Protein AF-A0A6M0Q9E4-F1 (afdb_monomer_lite)

Sequence (155 aa):
MFQERYKSENVEDTRYFLTVLRYIHQNPLKAGIVQTIWDSKWTSIHEYLRHVSIVDIDRGLNMLSENRKVAIYWYKEYMEENNTDKCLEYEVKLSDSEVRGYLFSLGIESSSVLQQMERAQRDVILSKLKEINGVSLGQISRITGISKSVISRVK

Organism: NCBI:txid1808955

Secondary structure (DSSP, 8-state):
--TTS-------SHHHHHHHHHHHHHHHHHTTS-SSGGG-TTSGGGTTTS--SSS--HHHHHTT-SSHHHHHHHHHHHHHS-----SS-------HHHHHHHHHHTT--SHHHHHHS-HHHHHHHHHHHHHSTT--HHHHHHHH---HHHHTT--

InterPro domains:
  IPR036515 Transposase IS200-like superfamily [G3DSA:3.30.70.1290] (1-64)

Structure (mmCIF, N/CA/C/O backbone):
data_AF-A0A6M0Q9E4-F1
#
_entry.id   AF-A0A6M0Q9E4-F1
#
loop_
_atom_site.group_PDB
_atom_site.id
_atom_site.type_symbol
_atom_site.label_atom_id
_atom_site.label_alt_id
_atom_site.label_comp_id
_atom_site.label_asym_id
_atom_site.label_entity_id
_atom_site.label_seq_id
_atom_site.pdbx_PDB_ins_code
_atom_site.Cartn_x
_atom_site.Cartn_y
_atom_site.Cartn_z
_atom_site.occupancy
_atom_site.B_iso_or_equiv
_atom_site.auth_seq_id
_atom_site.auth_comp_id
_atom_site.auth_asym_id
_atom_site.auth_atom_id
_atom_site.pdbx_PDB_model_num
ATOM 1 N N . MET A 1 1 ? -23.780 5.945 -5.486 1.00 57.09 1 MET A N 1
ATOM 2 C CA . MET A 1 1 ? -23.249 4.625 -5.908 1.00 57.09 1 MET A CA 1
ATOM 3 C C . MET A 1 1 ? -21.714 4.567 -6.019 1.00 57.09 1 MET A C 1
ATOM 5 O O . MET A 1 1 ? -21.191 3.463 -6.071 1.00 57.09 1 MET A O 1
ATOM 9 N N . PHE A 1 2 ? -20.981 5.694 -6.031 1.00 51.09 2 PHE A N 1
ATOM 10 C CA . PHE A 1 2 ? -19.512 5.732 -6.222 1.00 51.09 2 PHE A CA 1
ATOM 11 C C . PHE A 1 2 ? -18.709 6.283 -5.029 1.00 51.09 2 PHE A C 1
ATOM 13 O O . PHE A 1 2 ? -17.500 6.459 -5.137 1.00 51.09 2 PHE A O 1
ATOM 20 N N . GLN A 1 3 ? -19.357 6.572 -3.899 1.00 40.31 3 GLN A N 1
ATOM 21 C CA . GLN A 1 3 ? -18.644 7.044 -2.710 1.00 40.31 3 GLN A CA 1
ATOM 22 C C . GLN A 1 3 ? -17.738 5.922 -2.164 1.00 40.31 3 GLN A C 1
ATOM 24 O O . GLN A 1 3 ? -18.143 4.763 -2.165 1.00 40.31 3 GLN A O 1
ATOM 29 N N . GLU A 1 4 ? -16.514 6.283 -1.759 1.00 60.69 4 GLU A N 1
ATOM 30 C CA . GLU A 1 4 ? -15.451 5.412 -1.210 1.00 60.69 4 GLU A CA 1
ATOM 31 C C . GLU A 1 4 ? -14.750 4.418 -2.173 1.00 60.69 4 GLU A C 1
ATOM 33 O O . GLU A 1 4 ? -13.960 3.599 -1.712 1.00 60.69 4 GLU A O 1
ATOM 38 N N . ARG A 1 5 ? -14.947 4.485 -3.504 1.00 66.75 5 ARG A N 1
ATOM 39 C CA . ARG A 1 5 ? -14.224 3.588 -4.449 1.00 66.75 5 ARG A CA 1
ATOM 40 C C . ARG A 1 5 ? -12.801 4.021 -4.801 1.00 66.75 5 ARG A C 1
ATOM 42 O O . ARG A 1 5 ? -12.024 3.206 -5.288 1.00 66.75 5 ARG A O 1
ATOM 49 N N . TYR A 1 6 ? -12.489 5.299 -4.623 1.00 74.38 6 TYR A N 1
ATOM 50 C CA . TYR A 1 6 ? -11.212 5.876 -5.024 1.00 74.38 6 TYR A CA 1
ATOM 51 C C . TYR A 1 6 ? -10.507 6.435 -3.798 1.00 74.38 6 TYR A C 1
ATOM 53 O O . TYR A 1 6 ? -11.119 7.133 -2.987 1.00 74.38 6 TYR A O 1
ATOM 61 N N . LYS A 1 7 ? -9.218 6.130 -3.688 1.00 78.25 7 LYS A N 1
ATOM 62 C CA . LYS A 1 7 ? -8.292 6.770 -2.759 1.00 78.25 7 LYS A CA 1
ATOM 63 C C . LYS A 1 7 ? -7.232 7.501 -3.567 1.00 78.25 7 LYS A C 1
ATOM 65 O O . LYS A 1 7 ? -6.879 7.067 -4.662 1.00 78.25 7 LYS A O 1
ATOM 70 N N . SER A 1 8 ? -6.742 8.599 -3.016 1.00 84.25 8 SER A N 1
ATOM 71 C CA . SER A 1 8 ? -5.645 9.373 -3.580 1.00 84.25 8 SER A CA 1
ATOM 72 C C . SER A 1 8 ? -4.628 9.645 -2.489 1.00 84.25 8 SER A C 1
ATOM 74 O O . SER A 1 8 ? -4.995 10.057 -1.390 1.00 84.25 8 SER A O 1
ATOM 76 N N . GLU A 1 9 ? -3.366 9.445 -2.823 1.00 86.12 9 GLU A N 1
ATOM 77 C CA . GLU A 1 9 ? -2.216 9.773 -1.995 1.00 86.12 9 GLU A CA 1
ATOM 78 C C . GLU A 1 9 ? -1.202 10.461 -2.913 1.00 86.12 9 GLU A C 1
ATOM 80 O O . GLU A 1 9 ? -1.043 10.057 -4.069 1.00 86.12 9 GLU A O 1
ATOM 85 N N . ASN A 1 10 ? -0.592 11.552 -2.451 1.00 90.31 10 ASN A N 1
ATOM 86 C CA . ASN A 1 10 ? 0.358 12.304 -3.267 1.00 90.31 10 ASN A CA 1
ATOM 87 C C . ASN A 1 10 ? 1.682 11.548 -3.372 1.00 90.31 10 ASN A C 1
ATOM 89 O O . ASN A 1 10 ? 2.162 10.984 -2.393 1.00 90.31 10 ASN A O 1
ATOM 93 N N . VAL A 1 11 ? 2.309 11.607 -4.549 1.00 92.19 11 VAL A N 1
ATOM 94 C CA . VAL A 1 11 ? 3.666 11.092 -4.751 1.00 92.19 11 VAL A CA 1
ATOM 95 C C . VAL A 1 11 ? 4.648 12.253 -4.718 1.00 92.19 11 VAL A C 1
ATOM 97 O O . VAL A 1 11 ? 4.833 12.938 -5.723 1.00 92.19 11 VAL A O 1
ATOM 100 N N . GLU A 1 12 ? 5.244 12.493 -3.552 1.00 90.69 12 GLU A N 1
ATOM 101 C CA . GLU A 1 12 ? 6.048 13.700 -3.302 1.00 90.69 12 GLU A CA 1
ATOM 102 C C . GLU A 1 12 ? 7.561 13.467 -3.409 1.00 90.69 12 GLU A C 1
ATOM 104 O O . GLU A 1 12 ? 8.316 14.423 -3.582 1.00 90.69 12 GLU A O 1
ATOM 109 N N . ASP A 1 13 ? 8.017 12.211 -3.376 1.00 92.12 13 ASP A N 1
ATOM 110 C CA . ASP A 1 13 ? 9.439 11.883 -3.452 1.00 92.12 13 ASP A CA 1
ATOM 111 C C . ASP A 1 13 ? 9.750 10.632 -4.290 1.00 92.12 13 ASP A C 1
ATOM 113 O O . ASP A 1 13 ? 8.890 9.809 -4.615 1.00 92.12 13 ASP A O 1
ATOM 117 N N . THR A 1 14 ? 11.026 10.509 -4.660 1.00 90.25 14 THR A N 1
ATOM 118 C CA . THR A 1 14 ? 11.559 9.432 -5.503 1.00 90.25 14 THR A CA 1
ATOM 119 C C . THR A 1 14 ? 11.427 8.049 -4.868 1.00 90.25 14 THR A C 1
ATOM 121 O O . THR A 1 14 ? 11.133 7.079 -5.564 1.00 90.25 14 THR A O 1
ATOM 124 N N . ARG A 1 15 ? 11.645 7.931 -3.553 1.00 91.56 15 ARG A N 1
ATOM 125 C CA . ARG A 1 15 ? 11.545 6.646 -2.852 1.00 91.56 15 ARG A CA 1
ATOM 126 C C . ARG A 1 15 ? 10.094 6.184 -2.850 1.00 91.56 15 ARG A C 1
ATOM 128 O O . ARG A 1 15 ? 9.824 5.039 -3.200 1.00 91.56 15 ARG A O 1
ATOM 135 N N . TYR A 1 16 ? 9.175 7.083 -2.522 1.00 93.69 16 TYR A N 1
ATOM 136 C CA . TYR A 1 16 ? 7.755 6.781 -2.508 1.00 93.69 16 TYR A CA 1
ATOM 137 C C . TYR A 1 16 ? 7.211 6.488 -3.915 1.00 93.69 16 TYR A C 1
ATOM 139 O O . TYR A 1 16 ? 6.390 5.589 -4.075 1.00 93.69 16 TYR A O 1
ATOM 147 N N . PHE A 1 17 ? 7.730 7.135 -4.965 1.00 94.88 17 PHE A N 1
ATOM 148 C CA . PHE A 1 17 ? 7.414 6.757 -6.348 1.00 94.88 17 PHE A CA 1
ATOM 149 C C . PHE A 1 17 ? 7.719 5.276 -6.628 1.00 94.88 17 PHE A C 1
ATOM 151 O O . PHE A 1 17 ? 6.875 4.572 -7.186 1.00 94.88 17 PHE A O 1
ATOM 158 N N . LEU A 1 18 ? 8.898 4.788 -6.222 1.00 95.31 18 LEU A N 1
ATOM 159 C CA . LEU A 1 18 ? 9.264 3.376 -6.384 1.00 95.31 18 LEU A CA 1
ATOM 160 C C . LEU A 1 18 ? 8.355 2.460 -5.554 1.00 95.31 18 LEU A C 1
ATOM 162 O O . LEU A 1 18 ? 7.916 1.428 -6.060 1.00 95.31 18 LEU A O 1
ATOM 166 N N . THR A 1 19 ? 7.990 2.871 -4.338 1.00 95.06 19 THR A N 1
ATOM 167 C CA . THR A 1 19 ? 7.017 2.160 -3.498 1.00 95.06 19 THR A CA 1
ATOM 168 C C . THR A 1 19 ? 5.659 2.016 -4.186 1.00 95.06 19 THR A C 1
ATOM 170 O O . THR A 1 19 ? 5.119 0.912 -4.250 1.00 95.06 19 THR A O 1
ATOM 173 N N . VAL A 1 20 ? 5.117 3.095 -4.758 1.00 95.06 20 VAL A N 1
ATOM 174 C CA . VAL A 1 20 ? 3.840 3.066 -5.490 1.00 95.06 20 VAL A CA 1
ATOM 175 C C . VAL A 1 20 ? 3.940 2.180 -6.731 1.00 95.06 20 VAL A C 1
ATOM 177 O O . VAL A 1 20 ? 3.038 1.384 -6.998 1.00 95.06 20 VAL A O 1
ATOM 180 N N . LEU A 1 21 ? 5.047 2.268 -7.474 1.00 95.75 21 LEU A N 1
ATOM 181 C CA . LEU A 1 21 ? 5.280 1.425 -8.645 1.00 95.75 21 LEU A CA 1
ATOM 182 C C . LEU A 1 21 ? 5.286 -0.065 -8.265 1.00 95.75 21 LEU A C 1
ATOM 184 O O . LEU A 1 21 ? 4.581 -0.864 -8.887 1.00 95.75 21 LEU A O 1
ATOM 188 N N . ARG A 1 22 ? 6.011 -0.424 -7.198 1.00 96.25 22 ARG A N 1
ATOM 189 C CA . ARG A 1 22 ? 6.046 -1.789 -6.660 1.00 96.25 22 ARG A CA 1
ATOM 190 C C . ARG A 1 22 ? 4.691 -2.238 -6.143 1.00 96.25 22 ARG A C 1
ATOM 192 O O . ARG A 1 22 ? 4.287 -3.361 -6.431 1.00 96.25 22 ARG A O 1
ATOM 199 N N . TYR A 1 23 ? 3.957 -1.372 -5.450 1.00 94.69 23 TYR A N 1
ATOM 200 C CA . TYR A 1 23 ? 2.594 -1.656 -5.010 1.00 94.69 23 TYR A CA 1
ATOM 201 C C . TYR A 1 23 ? 1.691 -2.029 -6.191 1.00 94.69 23 TYR A C 1
ATOM 203 O O . TYR A 1 23 ? 1.038 -3.069 -6.146 1.00 94.69 23 TYR A O 1
ATOM 211 N N . ILE A 1 24 ? 1.702 -1.242 -7.273 1.00 94.44 24 ILE A N 1
ATOM 212 C CA . ILE A 1 24 ? 0.891 -1.511 -8.471 1.00 94.44 24 ILE A CA 1
ATOM 213 C C . ILE A 1 24 ? 1.255 -2.869 -9.082 1.00 94.44 24 ILE A C 1
ATOM 215 O O . ILE A 1 24 ? 0.366 -3.657 -9.408 1.00 94.44 24 ILE A O 1
ATOM 219 N N . HIS A 1 25 ? 2.550 -3.158 -9.231 1.00 96.19 25 HIS A N 1
ATOM 220 C CA . HIS A 1 25 ? 3.027 -4.398 -9.849 1.00 96.19 25 HIS A CA 1
ATOM 221 C C . HIS A 1 25 ? 2.820 -5.636 -8.963 1.00 96.19 25 HIS A C 1
ATOM 223 O O . HIS A 1 25 ? 2.500 -6.700 -9.489 1.00 96.19 25 HIS A O 1
ATOM 229 N N . GLN A 1 26 ? 2.918 -5.504 -7.637 1.00 95.94 26 GLN A N 1
ATOM 230 C CA . GLN A 1 26 ? 2.684 -6.592 -6.681 1.00 95.94 26 GLN A CA 1
ATOM 231 C C . GLN A 1 26 ? 1.206 -6.785 -6.308 1.00 95.94 26 GLN A C 1
ATOM 233 O O . GLN A 1 26 ? 0.870 -7.814 -5.723 1.00 95.94 26 GLN A O 1
ATOM 238 N N . ASN A 1 27 ? 0.308 -5.845 -6.625 1.00 93.88 27 ASN A N 1
ATOM 239 C CA . ASN A 1 27 ? -1.099 -5.915 -6.213 1.00 93.88 27 ASN A CA 1
ATOM 240 C C . ASN A 1 27 ? -1.803 -7.224 -6.643 1.00 93.88 27 ASN A C 1
ATOM 242 O O . ASN A 1 27 ? -2.424 -7.857 -5.790 1.00 93.88 27 ASN A O 1
ATOM 246 N N . PRO A 1 28 ? -1.665 -7.717 -7.895 1.00 94.81 28 PRO A N 1
ATOM 247 C CA . PRO A 1 28 ? -2.259 -8.998 -8.286 1.00 94.81 28 PRO A CA 1
ATOM 248 C C . PRO A 1 28 ? -1.746 -10.186 -7.459 1.00 94.81 28 PRO A C 1
ATOM 250 O O . PRO A 1 28 ? -2.522 -11.088 -7.142 1.00 94.81 28 PRO A O 1
ATOM 253 N N . LEU A 1 29 ? -0.458 -10.180 -7.094 1.00 94.12 29 LEU A N 1
ATOM 254 C CA . LEU A 1 29 ? 0.152 -11.218 -6.260 1.00 94.12 29 LEU A CA 1
ATOM 255 C C . LEU A 1 29 ? -0.378 -11.140 -4.823 1.00 94.12 29 LEU A C 1
ATOM 257 O O . LEU A 1 29 ? -0.839 -12.142 -4.285 1.00 94.12 29 LEU A O 1
ATOM 261 N N . LYS A 1 30 ? -0.386 -9.942 -4.221 1.00 90.75 30 LYS A N 1
ATOM 262 C CA . LYS A 1 30 ? -0.913 -9.711 -2.864 1.00 90.75 30 LYS A CA 1
ATOM 263 C C . LYS A 1 30 ? -2.408 -10.050 -2.756 1.00 90.75 30 LYS A C 1
ATOM 265 O O . LYS A 1 30 ? -2.856 -10.487 -1.702 1.00 90.75 30 LYS A O 1
ATOM 270 N N . ALA A 1 31 ? -3.162 -9.902 -3.846 1.00 89.88 31 ALA A N 1
ATOM 271 C CA . ALA A 1 31 ? -4.566 -10.300 -3.944 1.00 89.88 31 ALA A CA 1
ATOM 272 C C . ALA A 1 31 ? -4.783 -11.808 -4.202 1.00 89.88 31 ALA A C 1
ATOM 274 O O . ALA A 1 31 ? -5.929 -12.248 -4.271 1.00 89.88 31 ALA A O 1
ATOM 275 N N . GLY A 1 32 ? -3.719 -12.601 -4.381 1.00 92.69 32 GLY A N 1
ATOM 276 C CA . GLY A 1 32 ? -3.804 -14.040 -4.657 1.00 92.69 32 GLY A CA 1
ATOM 277 C C . GLY A 1 32 ? -4.310 -14.395 -6.061 1.00 92.69 32 GLY A C 1
ATOM 278 O O . GLY A 1 32 ? -4.715 -15.530 -6.297 1.00 92.69 32 GLY A O 1
ATOM 279 N N . ILE A 1 33 ? -4.307 -13.440 -6.997 1.00 94.75 33 ILE A N 1
ATOM 280 C CA . ILE A 1 33 ? -4.771 -13.639 -8.383 1.00 94.75 33 ILE A CA 1
ATOM 281 C C . ILE A 1 33 ? -3.709 -14.376 -9.212 1.00 94.75 33 ILE A C 1
ATOM 283 O O . ILE A 1 33 ? -4.033 -15.099 -10.154 1.00 94.75 33 ILE A O 1
ATOM 287 N N . VAL A 1 34 ? -2.436 -14.187 -8.865 1.00 96.31 34 VAL A N 1
ATOM 288 C CA . VAL A 1 34 ? -1.276 -14.773 -9.544 1.00 96.31 34 VAL A CA 1
ATOM 289 C C . VAL A 1 34 ? -0.323 -15.415 -8.540 1.00 96.31 34 VAL A C 1
ATOM 291 O O . VAL A 1 34 ? -0.330 -15.050 -7.368 1.00 96.31 34 VAL A O 1
ATOM 294 N N . GLN A 1 35 ? 0.498 -16.364 -8.999 1.00 95.44 35 GLN A N 1
ATOM 295 C CA . GLN A 1 35 ? 1.507 -17.034 -8.165 1.00 95.44 35 GLN A CA 1
ATOM 296 C C . GLN A 1 35 ? 2.819 -16.247 -8.107 1.00 95.44 35 GLN A C 1
ATOM 298 O O . GLN A 1 35 ? 3.505 -16.255 -7.088 1.00 95.44 35 GLN A O 1
ATOM 303 N N . THR A 1 36 ? 3.158 -15.534 -9.183 1.00 95.50 36 THR A N 1
ATOM 304 C CA . THR A 1 36 ? 4.303 -14.623 -9.238 1.00 95.50 36 THR A CA 1
ATOM 305 C C . THR A 1 36 ? 3.887 -13.270 -9.811 1.00 95.50 36 THR A C 1
ATOM 307 O O . THR A 1 36 ? 2.920 -13.170 -10.568 1.00 95.50 36 THR A O 1
ATOM 310 N N . ILE A 1 37 ? 4.637 -12.209 -9.495 1.00 95.38 37 ILE A N 1
ATOM 311 C CA . ILE A 1 37 ? 4.382 -10.865 -10.047 1.00 95.38 37 ILE A CA 1
ATOM 312 C C . ILE A 1 37 ? 4.441 -10.840 -11.584 1.00 95.38 37 ILE A C 1
ATOM 314 O O . ILE A 1 37 ? 3.774 -10.029 -12.224 1.00 95.38 37 ILE A O 1
ATOM 318 N N . TRP A 1 38 ? 5.209 -11.759 -12.175 1.00 96.12 38 TRP A N 1
ATOM 319 C CA . TRP A 1 38 ? 5.435 -11.869 -13.614 1.00 96.12 38 TRP A CA 1
ATOM 320 C C . TRP A 1 38 ? 4.329 -12.620 -14.355 1.00 96.12 38 TRP A C 1
ATOM 322 O O . TRP A 1 38 ? 4.326 -12.624 -15.581 1.00 96.12 38 TRP A O 1
ATOM 332 N N . ASP A 1 39 ? 3.387 -13.249 -13.653 1.00 96.81 39 ASP A N 1
ATOM 333 C CA . ASP A 1 39 ? 2.238 -13.890 -14.304 1.00 96.81 39 ASP A CA 1
ATOM 334 C C . ASP A 1 39 ? 1.117 -12.877 -14.604 1.00 96.81 39 ASP A C 1
ATOM 336 O O . ASP A 1 39 ? 0.150 -13.180 -15.312 1.00 96.81 39 ASP A O 1
ATOM 340 N N . SER A 1 40 ? 1.229 -11.657 -14.066 1.00 94.56 40 SER A N 1
ATOM 341 C CA . SER A 1 40 ? 0.245 -10.599 -14.264 1.00 94.56 40 SER A CA 1
ATOM 342 C C . SER A 1 40 ? 0.309 -10.024 -15.680 1.00 94.56 40 SER A C 1
ATOM 344 O O . SER A 1 40 ? 1.214 -9.278 -16.038 1.00 94.56 40 SER A O 1
ATOM 346 N N . LYS A 1 41 ? -0.742 -10.284 -16.464 1.00 92.56 41 LYS A N 1
ATOM 347 C CA . LYS A 1 41 ? -0.953 -9.676 -17.793 1.00 92.56 41 LYS A CA 1
ATOM 348 C C . LYS A 1 41 ? -1.581 -8.282 -17.738 1.00 92.56 41 LYS A C 1
ATOM 350 O O . LYS A 1 41 ? -1.692 -7.621 -18.764 1.00 92.56 41 LYS A O 1
ATOM 355 N N . TRP A 1 42 ? -2.034 -7.864 -16.557 1.00 93.62 42 TRP A N 1
ATOM 356 C CA . TRP A 1 42 ? -2.822 -6.645 -16.349 1.00 93.62 42 TRP A CA 1
ATOM 357 C C . TRP A 1 42 ? -2.010 -5.520 -15.700 1.00 93.62 42 TRP A C 1
ATOM 359 O O . TRP A 1 42 ? -2.573 -4.557 -15.187 1.00 93.62 42 TRP A O 1
ATOM 369 N N . THR A 1 43 ? -0.684 -5.645 -15.705 1.00 94.50 43 THR A N 1
ATOM 370 C CA . THR A 1 43 ? 0.251 -4.636 -15.208 1.00 94.50 43 THR A CA 1
ATOM 371 C C . THR A 1 43 ? 1.306 -4.343 -16.270 1.00 94.50 43 THR A C 1
ATOM 373 O O . THR A 1 43 ? 1.622 -5.183 -17.111 1.00 94.50 43 THR A O 1
ATOM 376 N N . SER A 1 44 ? 1.904 -3.154 -16.207 1.00 95.44 44 SER A N 1
ATOM 377 C CA . SER A 1 44 ? 2.994 -2.746 -17.103 1.00 95.44 44 SER A CA 1
ATOM 378 C C . SER A 1 44 ? 4.353 -3.365 -16.750 1.00 95.44 44 SER A C 1
ATOM 380 O O . SER A 1 44 ? 5.369 -2.983 -17.323 1.00 95.44 44 SER A O 1
ATOM 382 N N . ILE A 1 45 ? 4.404 -4.321 -15.815 1.00 95.94 45 ILE A N 1
ATOM 383 C CA . ILE A 1 45 ? 5.645 -4.873 -15.246 1.00 95.94 45 ILE A CA 1
ATOM 384 C C . ILE A 1 45 ? 6.599 -5.423 -16.324 1.00 95.94 45 ILE A C 1
ATOM 386 O O . ILE A 1 45 ? 7.818 -5.298 -16.231 1.00 95.94 45 ILE A O 1
ATOM 390 N N . HIS A 1 46 ? 6.051 -5.980 -17.408 1.00 95.38 46 HIS A N 1
ATOM 391 C CA . HIS A 1 46 ? 6.842 -6.518 -18.514 1.00 95.38 46 HIS A CA 1
ATOM 392 C C . HIS A 1 46 ? 7.417 -5.451 -19.448 1.00 95.38 46 HIS A C 1
ATOM 394 O O . HIS A 1 46 ? 8.415 -5.727 -20.116 1.00 95.38 46 HIS A O 1
ATOM 400 N N . GLU A 1 47 ? 6.833 -4.252 -19.500 1.00 95.69 47 GLU A N 1
ATOM 401 C CA . GLU A 1 47 ? 7.339 -3.160 -20.341 1.00 95.69 47 GLU A CA 1
ATOM 402 C C . GLU A 1 47 ? 8.700 -2.663 -19.838 1.00 95.69 47 GLU A C 1
ATOM 404 O O . GLU A 1 47 ? 9.555 -2.311 -20.643 1.00 95.69 47 GLU A O 1
ATOM 409 N N . TYR A 1 48 ? 8.955 -2.749 -18.527 1.00 95.69 48 TYR A N 1
ATOM 410 C CA . TYR A 1 48 ? 10.248 -2.419 -17.912 1.00 95.69 48 TYR A CA 1
ATOM 411 C C . TYR A 1 48 ? 11.371 -3.405 -18.270 1.00 95.69 48 TYR A C 1
ATOM 413 O O . TYR A 1 48 ? 12.546 -3.070 -18.134 1.00 95.69 48 TYR A O 1
ATOM 421 N N . LEU A 1 49 ? 11.024 -4.617 -18.718 1.00 91.75 49 LEU A N 1
ATOM 422 C CA . LEU A 1 49 ? 11.987 -5.666 -19.071 1.00 91.75 49 LEU A CA 1
ATOM 423 C C . LEU A 1 49 ? 12.133 -5.887 -20.578 1.00 91.75 49 LEU A C 1
ATOM 425 O O . LEU A 1 49 ? 13.138 -6.443 -21.020 1.00 91.75 49 LEU A O 1
ATOM 429 N N . ARG A 1 50 ? 11.098 -5.559 -21.356 1.00 88.38 50 ARG A N 1
ATOM 430 C CA . ARG A 1 50 ? 10.981 -5.949 -22.765 1.00 88.38 50 ARG A CA 1
ATOM 431 C C . ARG A 1 50 ? 10.770 -4.725 -23.651 1.00 88.38 50 ARG A C 1
ATOM 433 O O . ARG A 1 50 ? 11.695 -3.956 -23.875 1.00 88.38 50 ARG A O 1
ATOM 440 N N . HIS A 1 51 ? 9.567 -4.594 -24.198 1.00 89.19 51 HIS A N 1
ATOM 441 C CA . HIS A 1 51 ? 9.196 -3.583 -25.170 1.00 89.19 51 HIS A CA 1
ATOM 442 C C . HIS A 1 51 ? 8.218 -2.601 -24.532 1.00 89.19 51 HIS A C 1
ATOM 444 O O . HIS A 1 51 ? 7.215 -3.016 -23.953 1.00 89.19 51 HIS A O 1
ATOM 450 N N . VAL A 1 52 ? 8.504 -1.314 -24.694 1.00 90.75 52 VAL A N 1
ATOM 451 C CA . VAL A 1 52 ? 7.675 -0.210 -24.209 1.00 90.75 52 VAL A CA 1
ATOM 452 C C . VAL A 1 52 ? 6.584 0.094 -25.222 1.00 90.75 52 VAL A C 1
ATOM 454 O O . VAL A 1 52 ? 6.854 0.236 -26.410 1.00 90.75 52 VAL A O 1
ATOM 457 N N . SER A 1 53 ? 5.349 0.197 -24.758 1.00 90.19 53 SER A N 1
ATOM 458 C CA . SER A 1 53 ? 4.170 0.431 -25.587 1.00 90.19 53 SER A CA 1
ATOM 459 C C . SER A 1 53 ? 3.289 1.560 -25.063 1.00 90.19 53 SER A C 1
ATOM 461 O O . SER A 1 53 ? 2.873 2.403 -25.851 1.00 90.19 53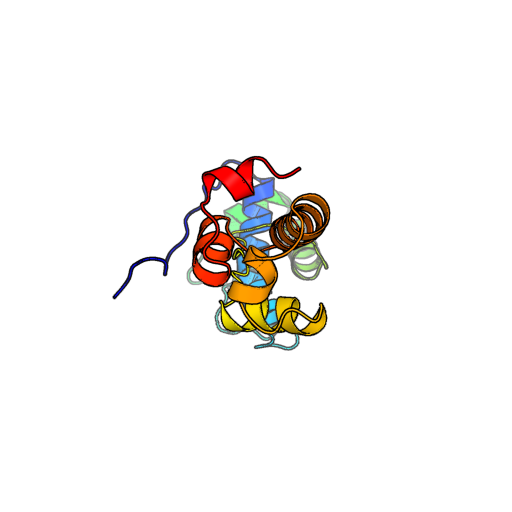 SER A O 1
ATOM 463 N N . ILE A 1 54 ? 3.009 1.587 -23.757 1.00 90.69 54 ILE A N 1
ATOM 464 C CA . ILE A 1 54 ? 2.008 2.486 -23.167 1.00 90.69 54 ILE A CA 1
ATOM 465 C C . ILE A 1 54 ? 2.631 3.376 -22.092 1.00 90.69 54 ILE A C 1
ATOM 467 O O . ILE A 1 54 ? 2.274 4.549 -21.991 1.00 90.69 54 ILE A O 1
ATOM 471 N N . VAL A 1 55 ? 3.538 2.837 -21.274 1.00 92.00 55 VAL A N 1
ATOM 472 C CA . VAL A 1 55 ? 4.056 3.544 -20.093 1.00 92.00 55 VAL A CA 1
ATOM 473 C C . VAL A 1 55 ? 5.423 4.181 -20.333 1.00 92.00 55 VAL A C 1
ATOM 475 O O . VAL A 1 55 ? 6.244 3.661 -21.080 1.00 92.00 55 VAL A O 1
ATOM 478 N N . ASP A 1 56 ? 5.703 5.278 -19.631 1.00 92.00 56 ASP A N 1
ATOM 479 C CA . ASP A 1 56 ? 7.061 5.816 -19.518 1.00 92.00 56 ASP A CA 1
ATOM 480 C C . ASP A 1 56 ? 7.844 5.020 -18.459 1.00 92.00 56 ASP A C 1
ATOM 482 O O . ASP A 1 56 ? 7.669 5.205 -17.250 1.00 92.00 56 ASP A O 1
ATOM 486 N N . ILE A 1 57 ? 8.702 4.107 -18.924 1.00 95.50 57 ILE A N 1
ATOM 487 C CA . ILE A 1 57 ? 9.569 3.302 -18.053 1.00 95.50 57 ILE A CA 1
ATOM 488 C C . ILE A 1 57 ? 10.820 4.061 -17.597 1.00 95.50 57 ILE A C 1
ATOM 490 O O . ILE A 1 57 ? 11.446 3.667 -16.609 1.00 95.50 57 ILE A O 1
ATOM 494 N N . ASP A 1 58 ? 11.206 5.127 -18.301 1.00 94.69 58 ASP A N 1
ATOM 495 C CA . ASP A 1 58 ? 12.493 5.791 -18.110 1.00 94.69 58 ASP A CA 1
ATOM 496 C C . ASP A 1 58 ? 12.527 6.515 -16.779 1.00 94.69 58 ASP A C 1
ATOM 498 O O . ASP A 1 58 ? 13.517 6.413 -16.057 1.00 94.69 58 ASP A O 1
ATOM 502 N N . ARG A 1 59 ? 11.417 7.150 -16.387 1.00 91.62 59 ARG A N 1
ATOM 503 C CA . ARG A 1 59 ? 11.311 7.777 -15.066 1.00 91.62 59 ARG A CA 1
ATOM 504 C C . ARG A 1 59 ? 11.623 6.792 -13.939 1.00 91.62 59 ARG A C 1
ATOM 506 O O . ARG A 1 59 ? 12.394 7.132 -13.053 1.00 91.62 59 ARG A O 1
ATOM 513 N N . GLY A 1 60 ? 11.052 5.588 -13.975 1.00 93.75 60 GLY A N 1
ATOM 514 C CA . GLY A 1 60 ? 11.275 4.582 -12.932 1.00 93.75 60 GLY A CA 1
ATOM 515 C C . GLY A 1 60 ? 12.671 3.961 -12.984 1.00 93.75 60 GLY A C 1
ATOM 516 O O . GLY A 1 60 ? 13.318 3.810 -11.952 1.00 93.75 60 GLY A O 1
ATOM 517 N N . LEU A 1 61 ? 13.168 3.634 -14.179 1.00 96.50 61 LEU A N 1
ATOM 518 C CA . LEU A 1 61 ? 14.480 3.000 -14.334 1.00 96.50 61 LEU A CA 1
ATOM 519 C C . LEU A 1 61 ? 15.632 3.959 -14.019 1.00 96.50 61 LEU A C 1
ATOM 521 O O . LEU A 1 61 ? 16.581 3.563 -13.344 1.00 96.50 61 LEU A O 1
ATOM 525 N N . ASN A 1 62 ? 15.523 5.228 -14.414 1.00 95.75 62 ASN A N 1
ATOM 526 C CA . ASN A 1 62 ? 16.547 6.235 -14.134 1.00 95.75 62 ASN A CA 1
ATOM 527 C C . ASN A 1 62 ? 16.661 6.558 -12.633 1.00 95.75 62 ASN A C 1
ATOM 529 O O . ASN A 1 62 ? 17.712 7.011 -12.191 1.00 95.75 62 ASN A O 1
ATOM 533 N N . MET A 1 63 ? 15.621 6.291 -11.831 1.00 94.75 63 MET A N 1
ATOM 534 C CA . MET A 1 63 ? 15.693 6.392 -10.364 1.00 94.75 63 MET A CA 1
ATOM 535 C C . MET A 1 63 ? 16.537 5.280 -9.728 1.00 94.75 63 MET A C 1
ATOM 537 O O . MET A 1 63 ? 16.995 5.439 -8.600 1.00 94.75 63 MET A O 1
ATOM 541 N N . LEU A 1 64 ? 16.737 4.162 -10.433 1.00 95.50 64 LEU A N 1
ATOM 542 C CA . LEU A 1 64 ? 17.535 3.027 -9.968 1.00 95.50 64 LEU A CA 1
ATOM 543 C C . LEU A 1 64 ? 18.978 3.112 -10.472 1.00 95.50 64 LEU A C 1
ATOM 545 O O . LEU A 1 64 ? 19.915 2.819 -9.732 1.00 95.50 64 LEU A O 1
ATOM 549 N N . SER A 1 65 ? 19.171 3.487 -11.738 1.00 96.31 65 SER A N 1
ATOM 550 C CA . SER A 1 65 ? 20.495 3.724 -12.315 1.00 96.31 65 SER A CA 1
ATOM 551 C C . SER A 1 65 ? 20.402 4.467 -13.647 1.00 96.31 65 SER A C 1
ATOM 553 O O . SER A 1 65 ? 19.503 4.216 -14.443 1.00 96.31 65 SER A O 1
ATOM 555 N N . GLU A 1 66 ? 21.401 5.295 -13.953 1.00 95.56 66 GLU A N 1
ATOM 556 C CA . GLU A 1 66 ? 21.584 5.865 -15.297 1.00 95.56 66 GLU A CA 1
ATOM 557 C C . GLU A 1 66 ? 21.991 4.795 -16.326 1.00 95.56 66 GLU A C 1
ATOM 559 O O . GLU A 1 66 ? 21.706 4.906 -17.520 1.00 95.56 66 GLU A O 1
ATOM 564 N N . ASN A 1 67 ? 22.645 3.715 -15.880 1.00 97.75 67 ASN A N 1
ATOM 565 C CA . ASN A 1 67 ? 22.989 2.604 -16.754 1.00 97.75 67 ASN A CA 1
ATOM 566 C C . ASN A 1 67 ? 21.780 1.680 -16.915 1.00 97.75 67 ASN A C 1
ATOM 568 O O . ASN A 1 67 ? 21.413 0.956 -15.992 1.00 97.75 67 ASN A O 1
ATOM 572 N N . ARG A 1 68 ? 21.214 1.630 -18.126 1.00 95.06 68 ARG A N 1
ATOM 573 C CA . ARG A 1 68 ? 20.002 0.851 -18.421 1.00 95.06 68 ARG A CA 1
ATOM 574 C C . ARG A 1 68 ? 20.078 -0.617 -18.000 1.00 95.06 68 ARG A C 1
ATOM 576 O O . ARG A 1 68 ? 19.102 -1.144 -17.479 1.00 95.06 68 ARG A O 1
ATOM 583 N N . LYS A 1 69 ? 21.214 -1.290 -18.211 1.00 96.12 69 LYS A N 1
ATOM 584 C CA . LYS A 1 69 ? 21.358 -2.709 -17.840 1.00 96.12 69 LYS A CA 1
ATOM 585 C C . LYS A 1 69 ? 21.326 -2.886 -16.323 1.00 96.12 69 LYS A C 1
ATOM 587 O O . LYS A 1 69 ? 20.677 -3.800 -15.828 1.00 96.12 69 LYS A O 1
ATOM 592 N N . VAL A 1 70 ? 21.993 -1.985 -15.604 1.00 97.88 70 VAL A N 1
ATOM 593 C CA . VAL A 1 70 ? 22.023 -1.969 -14.136 1.00 97.88 70 VAL A CA 1
ATOM 594 C C . VAL A 1 70 ? 20.648 -1.596 -13.572 1.00 97.88 70 VAL A C 1
ATOM 596 O O . VAL A 1 70 ? 20.184 -2.234 -12.636 1.00 97.88 70 VAL A O 1
ATOM 599 N N . ALA A 1 71 ? 19.954 -0.633 -14.183 1.00 97.56 71 ALA A N 1
ATOM 600 C CA . ALA A 1 71 ? 18.599 -0.246 -13.800 1.00 97.56 71 ALA A CA 1
ATOM 601 C C . ALA A 1 71 ? 17.606 -1.404 -13.939 1.00 97.56 71 ALA A C 1
ATOM 603 O O . ALA A 1 71 ? 16.823 -1.641 -13.028 1.00 97.56 71 ALA A O 1
ATOM 604 N N . ILE A 1 72 ? 17.656 -2.151 -15.048 1.00 97.12 72 ILE A N 1
ATOM 605 C CA . ILE A 1 72 ? 16.789 -3.320 -15.271 1.00 97.12 72 ILE A CA 1
ATOM 606 C C . ILE A 1 72 ? 17.074 -4.422 -14.245 1.00 97.12 72 ILE A C 1
ATOM 608 O O . ILE A 1 72 ? 16.137 -5.030 -13.732 1.00 97.12 72 ILE A O 1
ATOM 612 N N . TYR A 1 73 ? 18.351 -4.662 -13.927 1.00 97.50 73 TYR A N 1
ATOM 613 C CA . TYR A 1 73 ? 18.731 -5.603 -12.875 1.00 97.50 73 TYR A CA 1
ATOM 614 C C . TYR A 1 73 ? 18.110 -5.200 -11.531 1.00 97.50 73 TYR A C 1
ATOM 616 O O . TYR A 1 73 ? 17.347 -5.971 -10.957 1.00 97.50 73 TYR A O 1
ATOM 624 N N . TRP A 1 74 ? 18.344 -3.963 -11.080 1.00 97.69 74 TRP A N 1
ATOM 625 C CA . TRP A 1 74 ? 17.792 -3.480 -9.812 1.00 97.69 74 TRP A CA 1
ATOM 626 C C . TRP A 1 74 ? 16.274 -3.406 -9.802 1.00 97.69 74 TRP A C 1
ATOM 628 O O . TRP A 1 74 ? 15.664 -3.654 -8.770 1.00 97.69 74 TRP A O 1
ATOM 638 N N . TYR A 1 75 ? 15.658 -3.096 -10.939 1.00 97.44 75 TYR A N 1
ATOM 639 C CA . TYR A 1 75 ? 14.210 -3.093 -11.074 1.00 97.44 75 TYR A CA 1
ATOM 640 C C . TYR A 1 75 ? 13.648 -4.482 -10.798 1.00 97.44 75 TYR A C 1
ATOM 642 O O . TYR A 1 75 ? 12.706 -4.618 -10.022 1.00 97.44 75 TYR A O 1
ATOM 650 N N . LYS A 1 76 ? 14.248 -5.515 -11.397 1.00 97.12 76 LYS A N 1
ATOM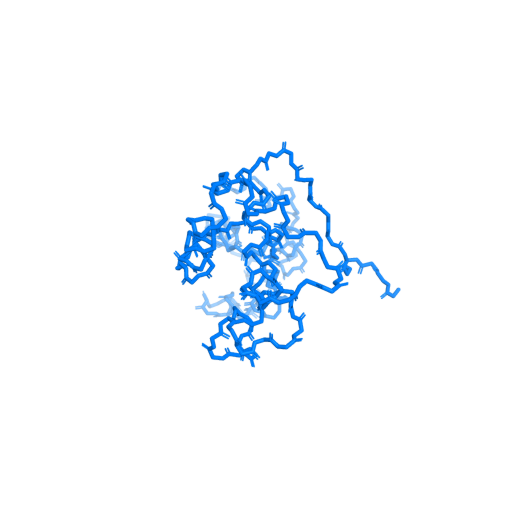 651 C CA . LYS A 1 76 ? 13.820 -6.895 -11.190 1.00 97.12 76 LYS A CA 1
ATOM 652 C C . LYS A 1 76 ? 13.932 -7.288 -9.714 1.00 97.12 76 LYS A C 1
ATOM 654 O O . LYS A 1 76 ? 12.935 -7.714 -9.138 1.00 97.12 76 LYS A O 1
ATOM 659 N N . GLU A 1 77 ? 15.099 -7.058 -9.111 1.00 97.44 77 GLU A N 1
ATOM 660 C CA . GLU A 1 77 ? 15.346 -7.358 -7.695 1.00 97.44 77 GLU A CA 1
ATOM 661 C C . GLU A 1 77 ? 14.355 -6.620 -6.783 1.00 97.44 77 GLU A C 1
ATOM 663 O O . GLU A 1 77 ? 13.715 -7.224 -5.926 1.00 97.44 77 GLU A O 1
ATOM 668 N N . TYR A 1 78 ? 14.159 -5.318 -7.011 1.00 96.81 78 TYR A N 1
ATOM 669 C CA . TYR A 1 78 ? 13.269 -4.485 -6.205 1.00 96.81 78 TYR A CA 1
ATOM 670 C C . TYR A 1 78 ? 11.802 -4.925 -6.296 1.00 96.81 78 TYR A C 1
ATOM 672 O O . TYR A 1 78 ? 11.086 -4.885 -5.294 1.00 96.81 78 TYR A O 1
ATOM 680 N N . MET A 1 79 ? 11.346 -5.348 -7.481 1.00 96.75 79 MET A N 1
ATOM 681 C CA . MET A 1 79 ? 9.967 -5.795 -7.701 1.00 96.75 79 MET A CA 1
ATOM 682 C C . MET A 1 79 ? 9.676 -7.170 -7.095 1.00 96.75 79 MET A C 1
ATOM 684 O O . MET A 1 79 ? 8.549 -7.404 -6.654 1.00 96.75 79 MET A O 1
ATOM 688 N N . GLU A 1 80 ? 10.664 -8.064 -7.052 1.00 95.81 80 GLU A N 1
ATOM 689 C CA . GLU A 1 80 ? 10.546 -9.396 -6.440 1.00 95.81 80 GLU A CA 1
ATOM 690 C C . GLU A 1 80 ? 10.706 -9.368 -4.911 1.00 95.81 80 GLU A C 1
ATOM 692 O O . GLU A 1 80 ? 10.304 -10.311 -4.230 1.00 95.81 80 GLU A O 1
ATOM 697 N N . GLU A 1 81 ? 11.252 -8.286 -4.357 1.00 94.75 81 GLU A N 1
ATOM 698 C CA . GLU A 1 81 ? 11.526 -8.163 -2.929 1.00 94.75 81 GLU A CA 1
ATOM 699 C C . GLU A 1 81 ? 10.247 -8.217 -2.068 1.00 94.75 81 GLU A C 1
ATOM 701 O O . GLU A 1 81 ? 9.279 -7.462 -2.257 1.00 94.75 81 GLU A O 1
ATOM 706 N N . ASN A 1 82 ? 10.282 -9.081 -1.047 1.00 92.06 82 ASN A N 1
ATOM 707 C CA . ASN A 1 82 ? 9.307 -9.074 0.038 1.00 92.06 82 ASN A CA 1
ATOM 708 C C . ASN A 1 82 ? 9.440 -7.778 0.840 1.00 92.06 82 ASN A C 1
ATOM 710 O O . ASN A 1 82 ? 10.518 -7.431 1.311 1.00 92.06 82 ASN A O 1
ATOM 714 N N . ASN A 1 83 ? 8.328 -7.082 1.044 1.00 91.75 83 ASN A N 1
ATOM 715 C CA . ASN A 1 83 ? 8.314 -5.777 1.690 1.00 91.75 83 ASN A CA 1
ATOM 716 C C . ASN A 1 83 ? 7.103 -5.628 2.609 1.00 91.75 83 ASN A C 1
ATOM 718 O O . ASN A 1 83 ? 6.083 -6.299 2.453 1.00 91.75 83 ASN A O 1
ATOM 722 N N . THR A 1 84 ? 7.214 -4.684 3.536 1.00 88.44 84 THR A N 1
ATOM 723 C CA . THR A 1 84 ? 6.114 -4.199 4.377 1.00 88.44 84 THR A CA 1
ATOM 724 C C . THR A 1 84 ? 5.720 -2.779 3.968 1.00 88.44 84 THR A C 1
ATOM 726 O O . THR A 1 84 ? 5.427 -1.943 4.825 1.00 88.44 84 THR A O 1
ATOM 729 N N . ASP A 1 85 ? 5.805 -2.477 2.669 1.00 89.19 85 ASP A N 1
ATOM 730 C CA . ASP A 1 85 ? 5.506 -1.150 2.142 1.00 89.19 85 ASP A CA 1
ATOM 731 C C . ASP A 1 85 ? 4.052 -0.782 2.424 1.00 89.19 85 ASP A C 1
ATOM 733 O O . ASP A 1 85 ? 3.130 -1.535 2.094 1.00 89.19 85 ASP A O 1
ATOM 737 N N . LYS A 1 86 ? 3.860 0.417 2.971 1.00 82.94 86 LYS A N 1
ATOM 738 C CA . LYS A 1 86 ? 2.543 1.017 3.152 1.00 82.94 86 LYS A CA 1
ATOM 739 C C . LYS A 1 86 ? 2.254 1.919 1.963 1.00 82.94 86 LYS A C 1
ATOM 741 O O . LYS A 1 86 ? 2.930 2.924 1.773 1.00 82.94 86 LYS A O 1
ATOM 746 N N . CYS A 1 87 ? 1.272 1.547 1.153 1.00 85.44 87 CYS A N 1
ATOM 747 C CA . CYS A 1 87 ? 0.856 2.315 -0.014 1.00 85.44 87 CYS A CA 1
ATOM 748 C C . CYS A 1 87 ? -0.645 2.140 -0.201 1.00 85.44 87 CYS A C 1
ATOM 750 O O . CYS A 1 87 ? -1.103 1.007 -0.364 1.00 85.44 87 CYS A O 1
ATOM 752 N N . LEU A 1 88 ? -1.406 3.242 -0.167 1.00 77.88 88 LEU A N 1
ATOM 753 C CA . LEU A 1 88 ? -2.863 3.215 -0.317 1.00 77.88 88 LEU A CA 1
ATOM 754 C C . LEU A 1 88 ? -3.547 2.183 0.600 1.00 77.88 88 LEU A C 1
ATOM 756 O O . LEU A 1 88 ? -4.523 1.547 0.193 1.00 77.88 88 LEU A O 1
ATOM 760 N N . GLU A 1 89 ? -3.045 2.001 1.830 1.00 65.56 89 GLU A N 1
ATOM 761 C CA . GLU A 1 89 ? -3.545 0.948 2.715 1.00 65.56 89 GLU A CA 1
ATOM 762 C C . GLU A 1 89 ? -5.062 1.066 2.903 1.00 65.56 89 GLU A C 1
ATOM 764 O O . GLU A 1 89 ? -5.636 2.133 3.166 1.00 65.56 89 GLU A O 1
ATOM 769 N N . TYR A 1 90 ? -5.746 -0.060 2.736 1.00 61.16 90 TYR A N 1
ATOM 770 C CA . TYR A 1 90 ? -7.125 -0.187 3.160 1.00 61.16 90 TYR A CA 1
ATOM 771 C C . TYR A 1 90 ? -7.101 -0.336 4.676 1.00 61.16 90 TYR A C 1
ATOM 773 O O . TYR A 1 90 ? -6.565 -1.312 5.192 1.00 61.16 90 TYR A O 1
ATOM 781 N N . GLU A 1 91 ? -7.698 0.610 5.402 1.00 59.53 91 GLU A N 1
ATOM 782 C CA . GLU A 1 91 ? -8.158 0.288 6.747 1.00 59.53 91 GLU A CA 1
ATOM 783 C C . GLU A 1 91 ? -9.098 -0.907 6.592 1.00 59.53 91 GLU A C 1
ATOM 785 O O . GLU A 1 91 ? -10.159 -0.786 5.969 1.00 59.53 91 GLU A O 1
ATOM 790 N N . VAL A 1 92 ? -8.681 -2.073 7.086 1.00 63.59 92 VAL A N 1
ATOM 791 C CA . VAL A 1 92 ? -9.530 -3.261 7.148 1.00 63.59 92 VAL A CA 1
ATOM 792 C C . VAL A 1 92 ? -10.629 -2.938 8.148 1.00 63.59 92 VAL A C 1
ATOM 794 O O . VAL A 1 92 ? -10.486 -3.199 9.332 1.00 63.59 92 VAL A O 1
ATOM 797 N N . LYS A 1 93 ? -11.699 -2.275 7.703 1.00 69.94 93 LYS A N 1
ATOM 798 C CA . LYS A 1 93 ? -12.855 -1.997 8.554 1.00 69.94 93 LYS A CA 1
ATOM 799 C C . LYS A 1 93 ? -13.483 -3.337 8.910 1.00 69.94 93 LYS A C 1
ATOM 801 O O . LYS A 1 93 ? -14.014 -4.004 8.022 1.00 69.94 93 LYS A O 1
ATOM 806 N N . LEU A 1 94 ? -13.451 -3.712 10.187 1.00 81.88 94 LEU A N 1
ATOM 807 C CA . LEU A 1 94 ? -14.225 -4.865 10.633 1.00 81.88 94 LEU A CA 1
ATOM 808 C C . LEU A 1 94 ? -15.708 -4.573 10.410 1.00 81.88 94 LEU A C 1
ATOM 810 O O . LEU A 1 94 ? -16.189 -3.454 10.607 1.00 81.88 94 LEU A O 1
ATOM 814 N N . SER A 1 95 ? -16.459 -5.592 10.027 1.00 88.06 95 SER A N 1
ATOM 815 C CA . SER A 1 95 ? -17.914 -5.556 10.019 1.00 88.06 95 SER A CA 1
ATOM 816 C C . SER A 1 95 ? -18.469 -5.533 11.445 1.00 88.06 95 SER A C 1
ATOM 818 O O . SER A 1 95 ? -17.857 -6.029 12.394 1.00 88.06 95 SER A O 1
ATOM 820 N N . ASP A 1 96 ? -19.688 -5.014 11.618 1.00 90.12 96 ASP A N 1
ATOM 821 C CA . ASP A 1 96 ? -20.344 -5.061 12.930 1.00 90.12 96 ASP A CA 1
ATOM 822 C C . ASP A 1 96 ? -20.561 -6.504 13.420 1.00 90.12 96 ASP A C 1
ATOM 824 O O . ASP A 1 96 ? -20.631 -6.734 14.624 1.00 90.12 96 ASP A O 1
ATOM 828 N N . SER A 1 97 ? -20.687 -7.477 12.512 1.00 89.75 97 SER A N 1
ATOM 829 C CA . SER A 1 97 ? -20.770 -8.902 12.850 1.00 89.75 97 SER A CA 1
ATOM 830 C C . SER A 1 97 ? -19.474 -9.435 13.450 1.00 89.75 97 SER A C 1
ATOM 832 O O . SER A 1 97 ? -19.538 -10.151 14.442 1.00 89.75 97 SER A O 1
ATOM 834 N N . GLU A 1 98 ? -18.313 -9.062 12.911 1.00 90.56 98 GLU A N 1
ATOM 835 C CA . GLU A 1 98 ? -17.017 -9.502 13.444 1.00 90.56 98 GLU A CA 1
ATOM 836 C C . GLU A 1 98 ? -16.761 -8.906 14.828 1.00 90.56 98 GLU A C 1
ATOM 838 O O . GLU A 1 98 ? -16.381 -9.621 15.753 1.00 90.56 98 GLU A O 1
ATOM 843 N N . VAL A 1 99 ? -17.069 -7.619 15.013 1.00 91.81 99 VAL A N 1
ATOM 844 C CA . VAL A 1 99 ? -16.954 -6.967 16.326 1.00 91.81 99 VAL A CA 1
ATOM 845 C C . VAL A 1 99 ? -17.920 -7.588 17.346 1.00 91.81 99 VAL A C 1
ATOM 847 O O . VAL A 1 99 ? -17.553 -7.782 18.505 1.00 91.81 99 VAL A O 1
ATOM 850 N N . ARG A 1 100 ? -19.142 -7.963 16.935 1.00 92.25 100 ARG A N 1
ATOM 851 C CA . ARG A 1 100 ? -20.068 -8.726 17.795 1.00 92.25 100 ARG A CA 1
ATOM 852 C C . ARG A 1 100 ? -19.563 -10.136 18.091 1.00 92.25 100 ARG A C 1
ATOM 854 O O . ARG A 1 100 ? -19.704 -10.581 19.222 1.00 92.25 100 ARG A O 1
ATOM 861 N N . GLY A 1 101 ? -18.957 -10.816 17.121 1.00 91.69 101 GLY A N 1
ATOM 862 C CA . GLY A 1 101 ? -18.336 -12.126 17.325 1.00 91.69 101 GLY A CA 1
ATOM 863 C C . GLY A 1 101 ? -17.203 -12.066 18.350 1.00 91.69 101 GLY A C 1
ATOM 864 O O . GLY A 1 101 ? -17.128 -12.912 19.238 1.00 91.69 101 GLY A O 1
ATOM 865 N N . TYR A 1 102 ? -16.387 -11.011 18.303 1.00 91.75 102 TYR A N 1
ATOM 866 C CA . TYR A 1 102 ? -15.372 -10.755 19.322 1.00 91.75 102 TYR A CA 1
ATOM 867 C C . TYR A 1 102 ? -15.992 -10.533 20.711 1.00 91.75 102 TYR A C 1
ATOM 869 O O . TYR A 1 102 ? -15.566 -11.160 21.678 1.00 91.75 102 TYR A O 1
ATOM 877 N N . LEU A 1 103 ? -17.041 -9.711 20.823 1.00 92.44 103 LEU A N 1
ATOM 878 C CA . LEU A 1 103 ? -17.766 -9.525 22.088 1.00 92.44 103 LEU A CA 1
ATOM 879 C C . LEU A 1 103 ? -18.339 -10.842 22.630 1.00 92.44 103 LEU A C 1
ATOM 881 O O . LEU A 1 103 ? -18.183 -11.136 23.814 1.00 92.44 103 LEU A O 1
ATOM 885 N N . PHE A 1 104 ? -18.920 -11.663 21.758 1.00 92.75 104 PHE A N 1
ATOM 886 C CA . PHE A 1 104 ? -19.438 -12.977 22.122 1.00 92.75 104 PHE A CA 1
ATOM 887 C C . PHE A 1 104 ? -18.330 -13.899 22.649 1.00 92.75 104 PHE A C 1
ATOM 889 O O . PHE A 1 104 ? -18.520 -14.570 23.658 1.00 92.75 104 PHE A O 1
ATOM 896 N N . SER A 1 105 ? -17.136 -13.868 22.043 1.00 91.00 105 SER A N 1
ATOM 897 C CA . SER A 1 105 ? -15.973 -14.630 22.531 1.00 91.00 105 SER A CA 1
ATOM 898 C C . SER A 1 105 ? -15.492 -14.200 23.925 1.00 91.00 105 SER A C 1
ATOM 900 O O . SER A 1 105 ? -14.874 -14.989 24.636 1.00 91.00 105 SER A O 1
ATOM 902 N N . LEU A 1 106 ? -15.810 -12.968 24.338 1.00 88.94 106 LEU A N 1
ATOM 903 C CA . LEU A 1 106 ? -15.572 -12.452 25.688 1.00 88.94 106 LEU A CA 1
ATOM 904 C C . LEU A 1 106 ? -16.730 -12.748 26.662 1.00 88.94 106 LEU A C 1
ATOM 906 O O . LEU A 1 106 ? -16.701 -12.268 27.793 1.00 88.94 106 LEU A O 1
ATOM 910 N N . GLY A 1 107 ? -17.749 -13.504 26.239 1.00 89.00 107 GLY A N 1
ATOM 911 C CA . GLY A 1 107 ? -18.941 -13.815 27.035 1.00 89.00 107 GLY A CA 1
ATOM 912 C C . GLY A 1 107 ? -20.000 -12.708 27.046 1.00 89.00 107 GLY A C 1
ATOM 913 O O . GLY A 1 107 ? -20.887 -12.712 27.895 1.00 89.00 107 GLY A O 1
ATOM 914 N N . ILE A 1 108 ? -19.920 -11.737 26.132 1.00 91.94 108 ILE A N 1
ATOM 915 C CA . ILE A 1 108 ? -20.872 -10.625 26.046 1.00 91.94 108 ILE A CA 1
ATOM 916 C C . ILE A 1 108 ? -21.889 -10.943 24.956 1.00 91.94 108 ILE A C 1
ATOM 918 O O . ILE A 1 108 ? -21.667 -10.698 23.771 1.00 91.94 108 ILE A O 1
ATOM 922 N N . GLU A 1 109 ? -23.028 -11.482 25.376 1.00 88.00 109 GLU A N 1
ATOM 923 C CA . GLU A 1 109 ? -24.079 -11.945 24.465 1.00 88.00 109 GLU A CA 1
ATOM 924 C C . GLU A 1 109 ? -24.923 -10.802 23.882 1.00 88.00 109 GLU A C 1
ATOM 926 O O . GLU A 1 109 ? -25.532 -10.944 22.822 1.00 88.00 109 GLU A O 1
ATOM 931 N N . SER A 1 110 ? -24.968 -9.644 24.550 1.00 89.25 110 SER A N 1
ATOM 932 C CA . SER A 1 110 ? -25.711 -8.476 24.068 1.00 89.25 110 SER A CA 1
ATOM 933 C C . SER A 1 110 ? -25.144 -7.150 24.576 1.00 89.25 110 SER A C 1
ATOM 935 O O . SER A 1 110 ? -24.418 -7.087 25.570 1.00 89.25 110 SER A O 1
ATOM 937 N N . SER A 1 111 ? -25.529 -6.056 23.914 1.00 88.81 111 SER A N 1
ATOM 938 C CA . SER A 1 111 ? -25.185 -4.693 24.338 1.00 88.81 111 SER A CA 1
ATOM 939 C C . SER A 1 111 ? -25.720 -4.354 25.731 1.00 88.81 111 SER A C 1
ATOM 941 O O . SER A 1 111 ? -25.054 -3.641 26.477 1.00 88.81 111 SER A O 1
ATOM 943 N N . SER A 1 112 ? -26.882 -4.897 26.109 1.00 90.25 112 SER A N 1
ATOM 944 C CA . SER A 1 112 ? -27.479 -4.680 27.430 1.00 90.25 112 SER A CA 1
ATOM 945 C C . SER A 1 112 ? -26.596 -5.228 28.548 1.00 90.25 112 SER A C 1
ATOM 947 O O . SER A 1 112 ? -26.433 -4.559 29.564 1.00 90.25 112 SER A O 1
ATOM 949 N N . VAL A 1 113 ? -25.990 -6.407 28.349 1.00 90.44 113 VAL A N 1
ATOM 950 C CA . VAL A 1 113 ? -25.058 -6.998 29.323 1.00 90.44 113 VAL A CA 1
ATOM 951 C C . VAL A 1 113 ? -23.910 -6.027 29.563 1.00 90.44 113 VAL A C 1
ATOM 953 O O . VAL A 1 113 ? -23.684 -5.613 30.694 1.00 90.44 113 VAL A O 1
ATOM 956 N N . LEU A 1 114 ? -23.262 -5.563 28.490 1.00 90.38 114 LEU A N 1
ATOM 957 C CA . LEU A 1 114 ? -22.140 -4.627 28.577 1.00 90.38 114 LEU A CA 1
ATOM 958 C C . LEU A 1 114 ? -22.515 -3.285 29.233 1.00 90.38 114 LEU A C 1
ATOM 960 O O . LEU A 1 114 ? -21.702 -2.699 29.944 1.00 90.38 114 LEU A O 1
ATOM 964 N N . GLN A 1 115 ? -23.732 -2.783 29.009 1.00 90.62 115 GLN A N 1
ATOM 965 C CA . GLN A 1 115 ? -24.212 -1.539 29.623 1.00 90.62 115 GLN A CA 1
ATOM 966 C C . GLN A 1 115 ? -24.474 -1.668 31.128 1.00 90.62 115 GLN A C 1
ATOM 968 O O . GLN A 1 115 ? -24.319 -0.681 31.847 1.00 90.62 115 GLN A O 1
ATOM 973 N N . GLN A 1 116 ? -24.863 -2.858 31.590 1.00 91.44 116 GLN A N 1
ATOM 974 C CA . GLN A 1 116 ? -25.153 -3.155 32.997 1.00 91.44 116 GLN A CA 1
ATOM 975 C C . GLN A 1 116 ? -23.908 -3.568 33.797 1.00 91.44 116 GLN A C 1
ATOM 977 O O . GLN A 1 116 ? -23.971 -3.639 35.023 1.00 91.44 116 GLN A O 1
ATOM 982 N N . MET A 1 117 ? -22.779 -3.826 33.127 1.00 90.81 117 MET A N 1
ATOM 983 C CA . MET A 1 117 ? -21.514 -4.147 33.788 1.00 90.81 117 MET A CA 1
ATOM 984 C C . MET A 1 117 ? -21.018 -3.001 34.669 1.00 90.81 117 MET A C 1
ATOM 986 O O . MET A 1 117 ? -21.236 -1.816 34.393 1.00 90.81 117 MET A O 1
ATOM 990 N N . GLU A 1 118 ? -20.258 -3.366 35.701 1.00 93.94 118 GLU A N 1
ATOM 991 C CA . GLU A 1 118 ? -19.534 -2.393 36.504 1.00 93.94 118 GLU A CA 1
ATOM 992 C C . GLU A 1 118 ? -18.604 -1.563 35.609 1.00 93.94 118 GLU A C 1
ATOM 994 O O . GLU A 1 118 ? -17.952 -2.080 34.694 1.00 93.94 118 GLU A O 1
ATOM 999 N N . ARG A 1 119 ? -18.519 -0.258 35.888 1.00 91.50 119 ARG A N 1
ATOM 1000 C CA . ARG A 1 119 ? -17.754 0.695 35.080 1.00 91.50 119 ARG A CA 1
ATOM 1001 C C . ARG A 1 119 ? -16.322 0.227 34.818 1.00 91.50 119 ARG A C 1
ATOM 1003 O O . ARG A 1 119 ? -15.877 0.321 33.681 1.00 91.50 119 ARG A O 1
ATOM 1010 N N . ALA A 1 120 ? -15.628 -0.293 35.831 1.00 92.44 120 ALA A N 1
ATOM 1011 C CA . ALA A 1 120 ? -14.252 -0.763 35.686 1.00 92.44 120 ALA A CA 1
ATOM 1012 C C . ALA A 1 120 ? -14.133 -1.903 34.658 1.00 92.44 120 ALA A C 1
ATOM 1014 O O . ALA A 1 120 ? -13.289 -1.848 33.768 1.00 92.44 120 ALA A O 1
ATOM 1015 N N . GLN A 1 121 ? -15.018 -2.901 34.725 1.00 92.00 121 GLN A N 1
ATOM 1016 C CA . GLN A 1 121 ? -15.005 -4.049 33.814 1.00 92.00 121 GLN A CA 1
ATOM 1017 C C . GLN A 1 121 ? -15.419 -3.660 32.390 1.00 92.00 121 GLN A C 1
ATOM 1019 O O . GLN A 1 121 ? -14.791 -4.074 31.414 1.00 92.00 121 GLN A O 1
ATOM 1024 N N . ARG A 1 122 ? -16.450 -2.819 32.267 1.00 93.75 122 ARG A N 1
ATOM 1025 C CA . ARG A 1 122 ? -16.907 -2.287 30.981 1.00 93.75 122 ARG A CA 1
ATOM 1026 C C . ARG A 1 122 ? -15.807 -1.489 30.289 1.00 93.75 122 ARG A C 1
ATOM 1028 O O . ARG A 1 122 ? -15.591 -1.655 29.092 1.00 93.75 122 ARG A O 1
ATOM 1035 N N . ASP A 1 123 ? -15.114 -0.632 31.032 1.00 94.62 123 ASP A N 1
ATOM 1036 C CA . ASP A 1 123 ? -14.057 0.214 30.488 1.00 94.62 123 ASP A CA 1
ATOM 1037 C C . ASP A 1 123 ? -12.869 -0.651 29.997 1.00 94.62 123 ASP A C 1
ATOM 1039 O O . ASP A 1 123 ? -12.323 -0.371 28.934 1.00 94.62 123 ASP A O 1
ATOM 1043 N N . VAL A 1 124 ? -12.553 -1.783 30.646 1.00 94.12 124 VAL A N 1
ATOM 1044 C CA . VAL A 1 124 ? -11.567 -2.760 30.125 1.00 94.12 124 VAL A CA 1
ATOM 1045 C C . VAL A 1 124 ? -11.987 -3.334 28.766 1.00 94.12 124 VAL A C 1
ATOM 1047 O O . VAL A 1 124 ? -11.171 -3.421 27.851 1.00 94.12 124 VAL A O 1
ATOM 1050 N N . ILE A 1 125 ? -13.257 -3.709 28.598 1.00 94.12 125 ILE A N 1
ATOM 1051 C CA . ILE A 1 125 ? -13.766 -4.236 27.320 1.00 94.12 125 ILE A CA 1
ATOM 1052 C C . ILE A 1 125 ? -13.748 -3.159 26.232 1.00 94.12 125 ILE A C 1
ATOM 1054 O O . ILE A 1 125 ? -13.334 -3.424 25.105 1.00 94.12 125 ILE A O 1
ATOM 1058 N N . LEU A 1 126 ? -14.175 -1.939 26.560 1.00 94.50 126 LEU A N 1
ATOM 1059 C CA . LEU A 1 126 ? -14.149 -0.816 25.623 1.00 94.50 126 LEU A CA 1
ATOM 1060 C C . LEU A 1 126 ? -12.721 -0.471 25.190 1.00 94.50 126 LEU A C 1
ATOM 1062 O O . LEU A 1 126 ? -12.517 -0.147 24.023 1.00 94.50 126 LEU A O 1
ATOM 1066 N N . SER A 1 127 ? -11.747 -0.577 26.098 1.00 94.12 127 SER A N 1
ATOM 1067 C CA . SER A 1 127 ? -10.327 -0.406 25.784 1.00 94.12 127 SER A CA 1
ATOM 1068 C C . SER A 1 127 ? -9.854 -1.469 24.785 1.00 94.12 127 SER A C 1
ATOM 1070 O O . SER A 1 127 ? -9.372 -1.120 23.710 1.00 94.12 127 SER A O 1
ATOM 1072 N N . LYS A 1 128 ? -10.166 -2.752 25.029 1.00 93.38 128 LYS A N 1
ATOM 1073 C CA . LYS A 1 128 ? -9.876 -3.841 24.076 1.00 93.38 128 LYS A CA 1
ATOM 1074 C C . LYS A 1 128 ? -10.487 -3.603 22.697 1.00 93.38 128 LYS A C 1
ATOM 1076 O O . LYS A 1 128 ? -9.817 -3.810 21.697 1.00 93.38 128 LYS A O 1
ATOM 1081 N N . LEU A 1 129 ? -11.738 -3.138 22.620 1.00 92.31 129 LEU A N 1
ATOM 1082 C CA . LEU A 1 129 ? -12.380 -2.824 21.337 1.00 92.31 129 LEU A CA 1
ATOM 1083 C C . LEU A 1 129 ? -11.691 -1.678 20.585 1.00 92.31 129 LEU A C 1
ATOM 1085 O O . LEU A 1 129 ? -11.682 -1.692 19.357 1.00 92.31 129 LEU A O 1
ATOM 1089 N N . LYS A 1 130 ? -11.137 -0.688 21.298 1.00 92.25 130 LYS A N 1
ATOM 1090 C CA . LYS A 1 130 ? -10.383 0.420 20.690 1.00 92.25 130 LYS A CA 1
ATOM 1091 C C . LYS A 1 130 ? -9.039 -0.030 20.116 1.00 92.25 130 LYS A C 1
ATOM 1093 O O . LYS A 1 130 ? -8.547 0.611 19.196 1.00 92.25 130 LYS A O 1
ATOM 1098 N N . GLU A 1 131 ? -8.447 -1.084 20.669 1.00 90.81 131 GLU A N 1
ATOM 1099 C CA . GLU A 1 131 ? -7.171 -1.639 20.202 1.00 90.81 131 GLU A CA 1
ATOM 1100 C C . GLU A 1 131 ? -7.324 -2.500 18.940 1.00 90.81 131 GLU A C 1
ATOM 1102 O O . GLU A 1 131 ? -6.335 -2.797 18.269 1.00 90.81 131 GLU A O 1
ATOM 1107 N N . ILE A 1 132 ? -8.552 -2.888 18.578 1.00 88.94 132 ILE A N 1
ATOM 1108 C CA . ILE A 1 132 ? -8.800 -3.655 17.357 1.00 88.94 132 ILE A CA 1
ATOM 1109 C C . ILE A 1 132 ? -8.608 -2.741 16.144 1.00 88.94 132 ILE A C 1
ATOM 1111 O O . ILE A 1 132 ? -9.412 -1.842 15.880 1.00 88.94 132 ILE A O 1
ATOM 1115 N N . ASN A 1 133 ? -7.560 -3.017 15.367 1.00 82.69 133 ASN A N 1
ATOM 1116 C CA . ASN A 1 133 ? -7.333 -2.367 14.079 1.00 82.69 133 ASN A CA 1
ATOM 1117 C C . ASN A 1 133 ? -8.580 -2.487 13.201 1.00 82.69 133 ASN A C 1
ATOM 1119 O O . ASN A 1 133 ? -9.078 -3.587 12.986 1.00 82.69 133 ASN A O 1
ATOM 1123 N N . GLY A 1 134 ? -9.068 -1.355 12.691 1.00 82.88 134 GLY A N 1
ATOM 1124 C CA . GLY A 1 134 ? -10.251 -1.328 11.832 1.00 82.88 134 GLY A CA 1
ATOM 1125 C C . GLY A 1 134 ? -11.586 -1.098 12.535 1.00 82.88 134 GLY A C 1
ATOM 1126 O O . GLY A 1 134 ? -12.610 -1.020 11.856 1.00 82.88 134 GLY A O 1
ATOM 1127 N N . VAL A 1 135 ? -11.602 -0.957 13.864 1.00 90.38 135 VAL A N 1
ATOM 1128 C CA . VAL A 1 135 ? -12.815 -0.640 14.629 1.00 90.38 135 VAL A CA 1
ATOM 1129 C C . VAL A 1 135 ? -12.836 0.840 14.998 1.00 90.38 135 VAL A C 1
ATOM 1131 O O . VAL A 1 135 ? -11.991 1.347 15.730 1.00 90.38 135 VAL A O 1
ATOM 1134 N N . SER A 1 136 ? -13.846 1.564 14.512 1.00 90.62 136 SER A N 1
ATOM 1135 C CA . SER A 1 136 ? -14.002 2.990 14.835 1.00 90.62 136 SER A CA 1
ATOM 1136 C 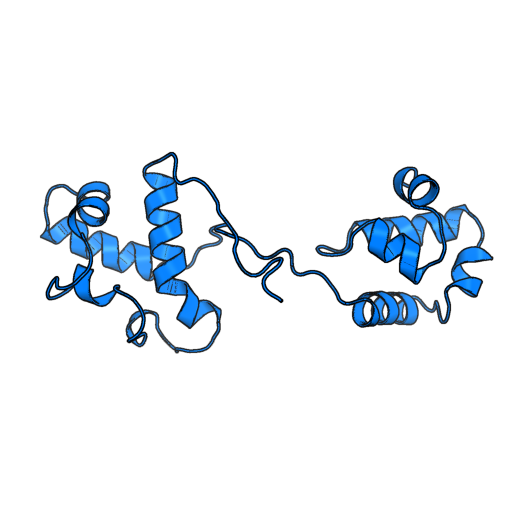C . SER A 1 136 ? -14.788 3.213 16.133 1.00 90.62 136 SER A C 1
ATOM 1138 O O . SER A 1 136 ? -15.694 2.450 16.471 1.00 90.62 136 SER A O 1
ATOM 1140 N N . LEU A 1 137 ? -14.564 4.347 16.812 1.00 92.38 137 LEU A N 1
ATOM 1141 C CA . LEU A 1 137 ? -15.375 4.752 17.977 1.00 92.38 137 LEU A CA 1
ATOM 1142 C C . LEU A 1 137 ? -16.880 4.810 17.660 1.00 92.38 137 LEU A C 1
ATO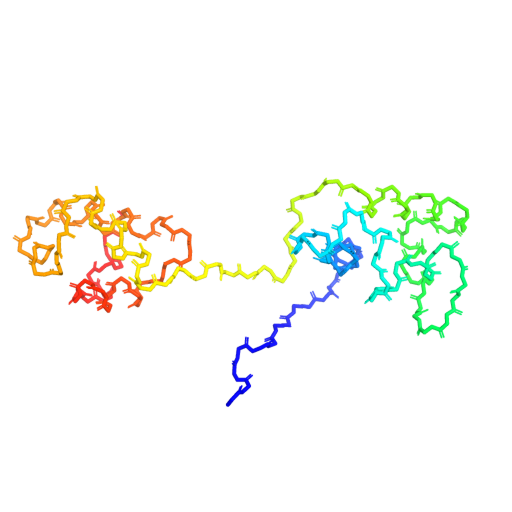M 1144 O O . LEU A 1 137 ? -17.720 4.543 18.519 1.00 92.38 137 LEU A O 1
ATOM 1148 N N . GLY A 1 138 ? -17.237 5.166 16.422 1.00 91.56 138 GLY A N 1
ATOM 1149 C CA . GLY A 1 138 ? -18.628 5.164 15.974 1.00 91.56 138 GLY A CA 1
ATOM 1150 C C . GLY A 1 138 ? -19.216 3.770 15.847 1.00 91.56 138 GLY A C 1
ATOM 1151 O O . GLY A 1 138 ? -20.369 3.572 16.221 1.00 91.56 138 GLY A O 1
ATOM 1152 N N . GLN A 1 139 ? -18.420 2.810 15.392 1.00 93.00 139 GLN A N 1
ATOM 1153 C CA . GLN A 1 139 ? -18.826 1.417 15.334 1.00 93.00 139 GLN A CA 1
ATOM 1154 C C . GLN A 1 139 ? -19.032 0.836 16.734 1.00 93.00 139 GLN A C 1
ATOM 1156 O O . GLN A 1 139 ? -20.086 0.261 16.997 1.00 93.00 139 GLN A O 1
ATOM 1161 N N . ILE A 1 140 ? -18.099 1.082 17.660 1.00 94.31 140 ILE A N 1
ATOM 1162 C CA 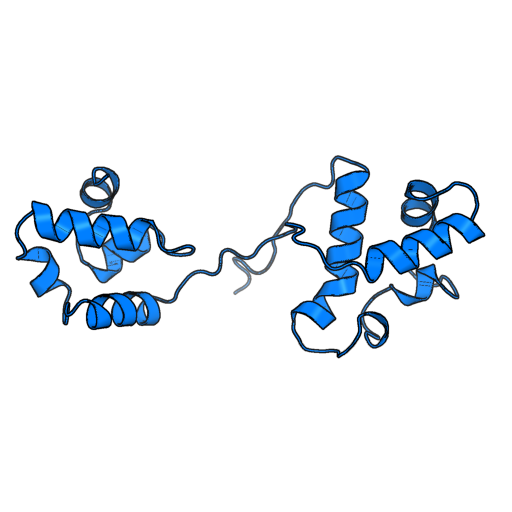. ILE A 1 140 ? -18.244 0.677 19.068 1.00 94.31 140 ILE A CA 1
ATOM 1163 C C . ILE A 1 140 ? -19.525 1.277 19.649 1.00 94.31 140 ILE A C 1
ATOM 1165 O O . ILE A 1 140 ? -20.327 0.565 20.248 1.00 94.31 140 ILE A O 1
ATOM 1169 N N . SER A 1 141 ? -19.763 2.570 19.425 1.00 95.31 141 SER A N 1
ATOM 1170 C CA . SER A 1 141 ? -20.959 3.252 19.921 1.00 95.31 141 SER A CA 1
ATOM 1171 C C . SER A 1 141 ? -22.254 2.649 19.370 1.00 95.31 141 SER A C 1
ATOM 1173 O O . SER A 1 141 ? -23.180 2.387 20.132 1.00 95.31 141 SER A O 1
ATOM 1175 N N . ARG A 1 142 ? -22.302 2.347 18.067 1.00 94.06 142 ARG A N 1
ATOM 1176 C CA . ARG A 1 142 ? -23.464 1.723 17.417 1.00 94.06 142 ARG A CA 1
ATOM 1177 C C . ARG A 1 142 ? -23.731 0.302 17.921 1.00 94.06 142 ARG A C 1
ATOM 1179 O O . ARG A 1 142 ? -24.887 -0.069 18.090 1.00 94.06 142 ARG A O 1
ATOM 1186 N N . ILE A 1 143 ? -22.684 -0.490 18.147 1.00 93.38 143 ILE A N 1
ATOM 1187 C CA . ILE A 1 143 ? -22.805 -1.897 18.562 1.00 93.38 143 ILE A CA 1
ATOM 1188 C C . ILE A 1 143 ? -23.153 -2.013 20.044 1.00 93.38 143 ILE A C 1
ATOM 1190 O O . ILE A 1 143 ? -23.992 -2.827 20.420 1.00 93.38 143 ILE A O 1
ATOM 1194 N N . THR A 1 144 ? -22.510 -1.204 20.884 1.00 92.62 144 THR A N 1
ATOM 1195 C CA . THR A 1 144 ? -22.643 -1.283 22.345 1.00 92.62 144 THR A CA 1
ATOM 1196 C C . THR A 1 144 ? -23.752 -0.386 22.894 1.00 92.62 144 THR A C 1
ATOM 1198 O O . THR A 1 144 ? -24.179 -0.574 24.029 1.00 92.62 144 THR A O 1
ATOM 1201 N N . GLY A 1 145 ? -24.217 0.607 22.127 1.00 92.38 145 GLY A N 1
ATOM 1202 C CA . GLY A 1 145 ? -25.153 1.642 22.580 1.00 92.38 145 GLY A CA 1
ATOM 1203 C C . GLY A 1 145 ? -24.537 2.674 23.536 1.00 92.38 145 GLY A C 1
ATOM 1204 O O . GLY A 1 145 ? -25.238 3.554 24.028 1.00 92.38 145 GLY A O 1
ATOM 1205 N N . ILE A 1 146 ? -23.231 2.593 23.806 1.00 93.44 146 ILE A N 1
ATOM 1206 C CA . ILE A 1 146 ? -22.515 3.525 24.682 1.00 93.44 146 ILE A CA 1
ATOM 1207 C C . ILE A 1 146 ? -22.100 4.748 23.861 1.00 93.44 146 ILE A C 1
ATOM 1209 O O . ILE A 1 146 ? -21.670 4.630 22.714 1.00 93.44 146 ILE A O 1
ATOM 1213 N N . SER A 1 147 ? -22.226 5.953 24.416 1.00 94.50 147 SER A N 1
ATOM 1214 C CA . SER A 1 147 ? -21.916 7.173 23.666 1.00 94.50 147 SER A CA 1
ATOM 1215 C C . SER A 1 147 ? -20.423 7.284 23.333 1.00 94.50 147 SER A C 1
ATOM 1217 O O . SER A 1 147 ? -19.555 6.938 24.140 1.00 94.50 147 SER A O 1
ATOM 1219 N N . LYS A 1 148 ? -20.108 7.840 22.154 1.00 94.38 148 LYS A N 1
ATOM 1220 C CA . LYS A 1 148 ? -18.722 8.098 21.715 1.00 94.38 148 LYS A CA 1
ATOM 1221 C C . LYS A 1 148 ? -17.899 8.848 22.768 1.00 94.38 148 LYS A C 1
ATOM 1223 O O . LYS A 1 148 ? -16.735 8.526 22.955 1.00 94.38 148 LYS A O 1
ATOM 1228 N N . SER A 1 149 ? -18.508 9.807 23.470 1.00 93.94 149 SER A N 1
ATOM 1229 C CA . SER A 1 149 ? -17.852 10.609 24.512 1.00 93.94 149 SER A CA 1
ATOM 1230 C C . SER A 1 149 ? -17.459 9.802 25.749 1.00 93.94 149 SER A C 1
ATOM 1232 O O . SER A 1 149 ? -16.489 10.150 26.417 1.00 93.94 149 SER A O 1
ATOM 1234 N N . VAL A 1 150 ? -18.211 8.750 26.089 1.00 92.75 150 VAL A N 1
ATOM 1235 C CA . VAL A 1 150 ? -17.833 7.827 27.168 1.00 92.75 150 VAL A CA 1
ATOM 1236 C C . VAL A 1 150 ? -16.685 6.946 26.691 1.00 92.75 150 VAL A C 1
ATOM 1238 O O . VAL A 1 150 ? -15.660 6.886 27.361 1.00 92.75 150 VAL A O 1
ATOM 1241 N N . ILE A 1 151 ? -16.814 6.352 25.501 1.00 94.62 151 ILE A N 1
ATOM 1242 C CA . ILE A 1 151 ? -15.801 5.458 24.918 1.00 94.62 151 ILE A CA 1
ATOM 1243 C C . ILE A 1 151 ? -14.461 6.187 24.733 1.00 94.62 151 ILE A C 1
ATOM 1245 O O . ILE A 1 151 ? -13.413 5.634 25.042 1.00 94.62 151 ILE A O 1
ATOM 1249 N N . SER A 1 152 ? -14.471 7.448 24.293 1.00 92.88 152 SE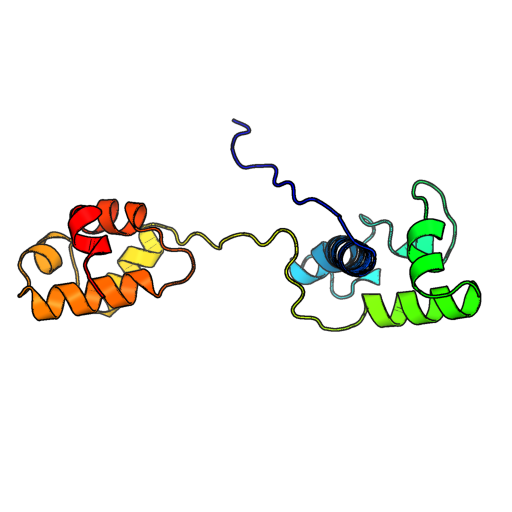R A N 1
ATOM 1250 C CA . SER A 1 152 ? -13.244 8.225 24.076 1.00 92.88 152 SER A CA 1
ATOM 1251 C C . SER A 1 152 ? -12.483 8.557 25.364 1.00 92.88 152 SER A C 1
ATOM 1253 O O . SER A 1 152 ? -11.299 8.864 25.299 1.00 92.88 152 SER A O 1
ATOM 1255 N N . ARG A 1 153 ? -13.155 8.552 26.525 1.00 92.81 153 ARG A N 1
ATOM 1256 C CA . ARG A 1 153 ? -12.545 8.831 27.841 1.00 92.81 153 ARG A CA 1
ATOM 1257 C C . ARG A 1 153 ? -11.956 7.585 28.497 1.00 92.81 153 ARG A C 1
ATOM 1259 O O . ARG A 1 153 ? -11.173 7.720 29.435 1.00 92.81 153 ARG A O 1
ATOM 1266 N N . VAL A 1 154 ? -12.358 6.401 28.040 1.00 90.00 154 VAL A N 1
ATOM 1267 C CA . VAL A 1 154 ? -11.754 5.133 28.453 1.00 90.00 154 VAL A CA 1
ATOM 1268 C C . VAL A 1 154 ? -10.322 5.120 27.939 1.00 90.00 154 VAL A C 1
ATOM 1270 O O . VAL A 1 154 ? -10.103 5.432 26.766 1.00 90.00 154 VAL A O 1
ATOM 1273 N N . LYS A 1 155 ? -9.361 4.815 28.813 1.00 80.06 155 LYS A N 1
ATOM 1274 C CA . LYS A 1 155 ? -7.953 4.704 28.429 1.00 80.06 155 LYS A CA 1
ATOM 1275 C C . LYS A 1 155 ? -7.741 3.390 27.696 1.00 80.06 155 LYS A C 1
ATOM 1277 O O . LYS A 1 155 ? -8.040 2.333 28.288 1.00 80.06 155 LYS A O 1
#

pLDDT: mean 90.26, std 9.19, range [40.31, 97.88]

Radius of gyration: 22.97 Å; chains: 1; bounding box: 50×31×62 Å

Foldseek 3Di:
DCPPPDDDDDDDDLVVVLLVLLCQLCVCVVVVVDVASVVDPPHCLCCLVDPPDPDDNCSNLVSQHPDSVRSSVVSVVSSRDDDPRDDPDDQPADDLVVLCVVCVVVVNNALVVLVPDDPVVSLVVLVVQVPDRNRDLVSCCVRNVDDSVSSVPRD